Protein AF-A0A528N5D8-F1 (afdb_monomer_lite)

Radius of gyration: 20.32 Å; chains: 1; bounding box: 51×26×49 Å

Sequence (99 aa):
AWPMLTSATKGVLGYSSRDDVNNELAAAEIAKAKYAAAIQSKTVSEIAGDDALREFAVAAGSAAYKVNCVQCHASDAQGSKGFPNLNDDDWLWGGTAEQ

Structure (mmCIF, N/CA/C/O backbone):
data_AF-A0A528N5D8-F1
#
_entry.id   AF-A0A528N5D8-F1
#
loop_
_atom_site.group_PDB
_atom_site.id
_atom_site.type_symbol
_atom_site.label_atom_id
_atom_site.label_alt_id
_atom_site.label_comp_id
_atom_site.label_asym_id
_atom_site.label_entity_id
_atom_site.label_seq_id
_atom_site.pdbx_PDB_ins_code
_atom_site.Cartn_x
_atom_site.Cartn_y
_atom_site.Cartn_z
_atom_site.occupancy
_atom_site.B_iso_or_equiv
_atom_site.auth_seq_id
_atom_site.auth_comp_id
_atom_site.auth_asym_id
_atom_site.auth_atom_id
_atom_site.pdbx_PDB_model_num
ATOM 1 N N . ALA A 1 1 ? 29.750 -5.702 -12.635 1.00 74.69 1 ALA A N 1
ATOM 2 C CA . ALA A 1 1 ? 30.011 -4.268 -12.867 1.00 74.69 1 ALA A CA 1
ATOM 3 C C . ALA A 1 1 ? 31.049 -3.803 -11.854 1.00 74.69 1 ALA A C 1
ATOM 5 O O . ALA A 1 1 ? 30.889 -4.117 -10.680 1.00 74.69 1 ALA A O 1
ATOM 6 N N . TRP A 1 2 ? 32.125 -3.143 -12.281 1.00 81.31 2 TRP A N 1
ATOM 7 C CA . TRP A 1 2 ? 33.138 -2.605 -11.371 1.00 81.31 2 TRP A CA 1
ATOM 8 C C . TRP A 1 2 ? 32.705 -1.225 -10.854 1.00 81.31 2 TRP A C 1
ATOM 10 O O . TRP A 1 2 ? 32.274 -0.406 -11.671 1.00 81.31 2 TRP A O 1
ATOM 20 N N . PRO A 1 3 ? 32.770 -0.960 -9.536 1.00 83.44 3 PRO A N 1
ATOM 21 C CA . PRO A 1 3 ? 32.404 0.337 -8.971 1.00 83.44 3 PRO A CA 1
ATOM 22 C C . PRO A 1 3 ? 33.340 1.454 -9.456 1.00 83.44 3 PRO A C 1
ATOM 24 O O . PRO A 1 3 ? 34.558 1.308 -9.422 1.00 83.44 3 PRO A O 1
ATOM 27 N N . MET A 1 4 ? 32.764 2.577 -9.874 1.00 85.00 4 MET A N 1
ATOM 28 C CA . MET A 1 4 ? 33.439 3.851 -10.140 1.00 85.00 4 MET A CA 1
ATOM 29 C C . MET A 1 4 ? 32.952 4.902 -9.131 1.00 85.00 4 MET A C 1
ATOM 31 O O . MET A 1 4 ? 31.996 4.660 -8.399 1.00 85.00 4 MET A O 1
ATOM 35 N N . LEU A 1 5 ? 33.575 6.086 -9.102 1.00 88.06 5 LEU A N 1
ATOM 36 C CA . LEU A 1 5 ? 33.266 7.139 -8.117 1.00 88.06 5 LEU A CA 1
ATOM 37 C C . LEU A 1 5 ? 31.773 7.519 -8.047 1.00 88.06 5 LEU A C 1
ATOM 39 O O . LEU A 1 5 ? 31.281 7.857 -6.977 1.00 88.06 5 LEU A O 1
ATOM 43 N N . THR A 1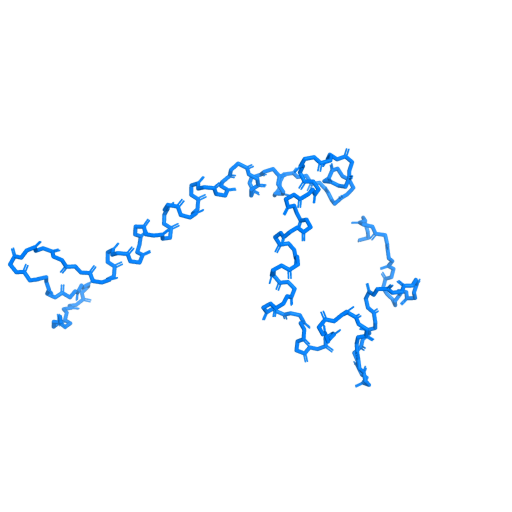 6 ? 31.052 7.455 -9.170 1.00 86.81 6 THR A N 1
ATOM 44 C CA . THR A 1 6 ? 29.630 7.847 -9.262 1.00 86.81 6 THR A CA 1
ATOM 45 C C . THR A 1 6 ? 28.741 6.820 -9.968 1.00 86.81 6 THR A C 1
ATOM 47 O O . THR A 1 6 ? 27.530 7.001 -10.051 1.00 86.81 6 THR A O 1
ATOM 50 N N . SER A 1 7 ? 29.314 5.747 -10.514 1.00 84.19 7 SER A N 1
ATOM 51 C CA . SER A 1 7 ? 28.594 4.769 -11.340 1.00 84.19 7 SER A CA 1
ATOM 52 C C . SER A 1 7 ? 29.260 3.395 -11.267 1.00 84.19 7 SER A C 1
ATOM 54 O O . SER A 1 7 ? 30.145 3.174 -10.448 1.00 84.19 7 SER A O 1
ATOM 56 N N . ALA A 1 8 ? 28.832 2.446 -12.094 1.00 84.62 8 ALA A N 1
ATOM 57 C CA . ALA A 1 8 ? 29.526 1.178 -12.267 1.00 84.62 8 ALA A CA 1
ATOM 58 C C . ALA A 1 8 ? 29.730 0.908 -13.762 1.00 84.62 8 ALA A C 1
ATOM 60 O O . ALA A 1 8 ? 28.955 1.388 -14.591 1.00 84.62 8 ALA A O 1
ATOM 61 N N . THR A 1 9 ? 30.766 0.149 -14.118 1.00 84.31 9 THR A N 1
ATOM 62 C CA . THR A 1 9 ? 31.058 -0.169 -15.525 1.00 84.31 9 THR A CA 1
ATOM 63 C C . THR A 1 9 ? 29.879 -0.895 -16.183 1.00 84.31 9 THR A C 1
ATOM 65 O O . THR A 1 9 ? 29.420 -1.916 -15.656 1.00 84.31 9 THR A O 1
ATOM 68 N N . LYS A 1 10 ? 29.446 -0.430 -17.358 1.00 82.62 10 LYS A N 1
ATOM 69 C CA . LYS A 1 10 ? 28.467 -1.127 -18.209 1.00 82.62 10 LYS A CA 1
ATOM 70 C C . LYS A 1 10 ? 29.185 -2.105 -19.149 1.00 82.62 10 LY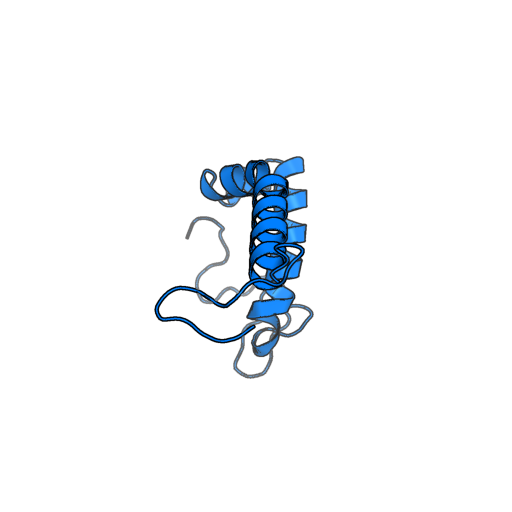S A C 1
ATOM 72 O O . LYS A 1 10 ? 30.343 -1.886 -19.499 1.00 82.62 10 LYS A O 1
ATOM 77 N N . GLY A 1 11 ? 28.522 -3.205 -19.511 1.00 79.75 11 GLY A N 1
ATOM 78 C CA . GLY A 1 11 ? 29.049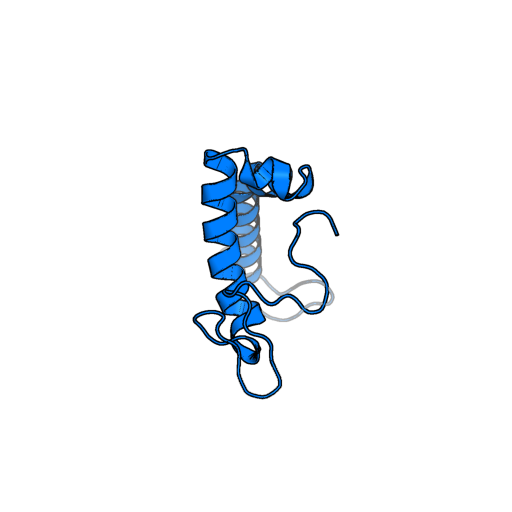 -4.158 -20.499 1.00 79.75 11 GLY A CA 1
ATOM 79 C C . GLY A 1 11 ? 28.994 -3.608 -21.931 1.00 79.75 11 GLY A C 1
ATOM 80 O O . GLY A 1 11 ? 28.451 -2.531 -22.161 1.00 79.75 11 GLY A O 1
ATOM 81 N N . VAL A 1 12 ? 29.490 -4.373 -22.910 1.00 81.94 12 VAL A N 1
ATOM 82 C CA . VAL A 1 12 ? 29.485 -3.989 -24.344 1.00 81.94 12 VAL A CA 1
ATOM 83 C C . VAL A 1 12 ? 28.069 -3.712 -24.871 1.00 81.94 12 VAL A C 1
ATOM 85 O O . VAL A 1 12 ? 27.881 -2.848 -25.718 1.00 81.94 12 VAL A O 1
ATOM 88 N N . LEU A 1 13 ? 27.063 -4.399 -24.324 1.00 84.75 13 LEU A N 1
ATOM 89 C CA . LEU A 1 13 ? 25.648 -4.212 -24.662 1.00 84.75 13 LEU A CA 1
ATOM 90 C C . LEU A 1 13 ? 24.981 -3.040 -23.914 1.00 84.75 13 LEU A C 1
ATOM 92 O O . LEU A 1 13 ? 23.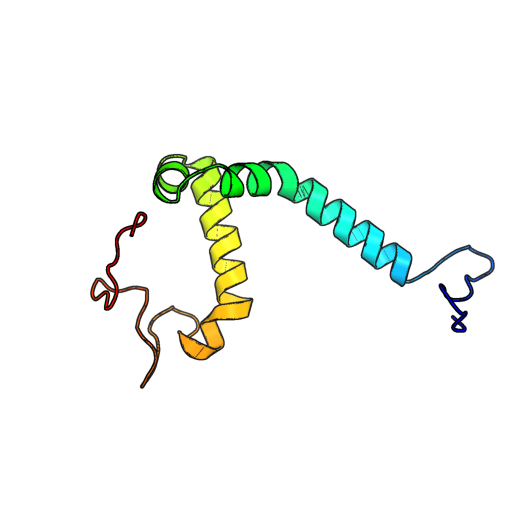779 -2.847 -24.039 1.00 84.75 13 LEU A O 1
ATOM 96 N N . GLY A 1 14 ? 25.715 -2.288 -23.085 1.00 84.31 14 GLY A N 1
ATOM 97 C CA . GLY A 1 14 ? 25.176 -1.156 -22.318 1.00 84.31 14 GLY A CA 1
ATOM 98 C C . GLY A 1 14 ? 24.259 -1.528 -21.144 1.00 84.31 14 GLY A C 1
ATOM 99 O O . GLY A 1 14 ? 23.787 -0.637 -20.444 1.00 84.31 14 GLY A O 1
ATOM 100 N N . TYR A 1 15 ? 24.036 -2.819 -20.893 1.00 85.62 15 TYR A N 1
ATOM 101 C CA . TYR A 1 15 ? 23.180 -3.320 -19.816 1.00 85.62 15 TYR A CA 1
ATOM 102 C C . TYR A 1 15 ? 23.692 -2.966 -18.407 1.00 85.62 15 TYR A C 1
ATOM 104 O O . TYR A 1 15 ? 24.897 -3.031 -18.128 1.00 85.62 15 TYR A O 1
ATOM 112 N N . SER A 1 16 ? 22.750 -2.664 -17.507 1.00 87.75 16 SER A N 1
ATOM 113 C CA . SER A 1 16 ? 22.960 -2.434 -16.076 1.00 87.75 16 SER A CA 1
ATOM 114 C C . SER A 1 16 ? 21.707 -2.850 -15.302 1.00 87.75 16 SER A C 1
ATOM 116 O O . SER A 1 16 ? 20.655 -2.248 -15.486 1.00 87.75 16 SER A O 1
ATOM 118 N N . SER A 1 17 ? 21.829 -3.782 -14.352 1.00 87.19 17 SER A N 1
ATOM 119 C CA . SER A 1 17 ? 20.701 -4.190 -13.492 1.00 87.19 17 SER A CA 1
ATOM 120 C C . SER A 1 17 ? 20.116 -3.042 -12.661 1.00 87.19 17 SER A C 1
ATOM 122 O O . SER A 1 17 ? 18.969 -3.096 -12.235 1.00 87.19 17 SER A O 1
ATOM 124 N N . ARG A 1 18 ? 20.894 -1.979 -12.420 1.00 87.69 18 ARG A N 1
ATOM 125 C CA . ARG A 1 18 ? 20.401 -0.773 -11.738 1.00 87.69 18 ARG A CA 1
ATOM 126 C C . ARG A 1 18 ? 19.514 0.065 -12.657 1.00 87.69 18 ARG A C 1
ATOM 128 O O . ARG A 1 18 ? 18.589 0.700 -12.167 1.00 87.69 18 ARG A O 1
ATOM 135 N N . ASP A 1 19 ? 19.797 0.062 -13.959 1.00 89.12 19 ASP A N 1
ATOM 136 C CA . ASP A 1 19 ? 18.963 0.762 -14.936 1.00 89.12 19 ASP A CA 1
ATOM 137 C C . ASP A 1 19 ? 17.626 0.026 -15.097 1.00 89.12 19 ASP A C 1
ATOM 139 O O . ASP A 1 19 ? 16.594 0.685 -15.162 1.00 89.12 19 ASP A O 1
ATOM 143 N N . ASP A 1 20 ? 17.620 -1.312 -15.050 1.00 91.75 20 ASP A N 1
ATOM 144 C CA . ASP A 1 20 ? 16.377 -2.098 -15.067 1.00 91.75 20 ASP A CA 1
ATOM 145 C C . ASP A 1 20 ? 15.481 -1.764 -13.875 1.00 91.75 20 ASP A C 1
ATOM 147 O O . ASP A 1 20 ? 14.322 -1.413 -14.067 1.00 91.75 20 ASP A O 1
ATOM 151 N N . VAL A 1 21 ? 16.032 -1.769 -12.653 1.00 94.81 21 VAL A N 1
ATOM 152 C CA . VAL A 1 21 ? 15.281 -1.378 -11.447 1.00 94.81 21 VAL A CA 1
ATOM 153 C C . VAL A 1 21 ? 14.729 0.042 -11.581 1.00 94.81 21 VAL A C 1
ATOM 155 O O . VAL A 1 21 ? 13.568 0.281 -11.261 1.00 94.81 21 VAL A O 1
ATOM 158 N N . ASN A 1 22 ? 15.525 0.992 -12.079 1.00 94.12 22 ASN A N 1
ATOM 159 C CA . ASN A 1 22 ? 15.055 2.363 -12.287 1.00 94.12 22 ASN A CA 1
ATOM 160 C C . ASN A 1 22 ? 13.898 2.427 -13.295 1.00 94.12 22 ASN A C 1
ATOM 162 O O . ASN A 1 22 ? 12.930 3.151 -13.066 1.00 94.12 22 ASN A O 1
ATOM 166 N N . ASN A 1 23 ? 13.979 1.666 -14.388 1.00 95.75 23 ASN A N 1
ATOM 167 C CA . ASN A 1 23 ? 12.936 1.611 -15.409 1.00 95.75 23 ASN A CA 1
ATOM 168 C C . ASN A 1 23 ? 11.655 0.952 -14.879 1.00 95.75 23 ASN A C 1
ATOM 170 O O . ASN A 1 23 ? 10.563 1.468 -15.112 1.00 95.75 23 ASN A O 1
ATOM 174 N N . GLU A 1 24 ? 11.778 -0.151 -14.137 1.00 97.50 24 GLU A N 1
ATOM 175 C CA . GLU A 1 24 ? 10.648 -0.844 -13.511 1.00 97.50 24 GLU A CA 1
ATOM 176 C C . GLU A 1 24 ? 9.954 0.037 -12.470 1.00 97.50 24 GLU A C 1
ATOM 178 O O . GLU A 1 24 ? 8.728 0.156 -12.479 1.00 97.50 24 GLU A O 1
ATOM 183 N N . LEU A 1 25 ? 10.726 0.717 -11.616 1.00 97.56 25 LEU A N 1
ATOM 184 C CA . LEU A 1 25 ? 10.185 1.666 -10.645 1.00 97.56 25 LEU A CA 1
ATOM 185 C C . LEU A 1 25 ? 9.485 2.835 -11.345 1.00 97.56 25 LEU A C 1
ATOM 187 O O . LEU A 1 25 ? 8.359 3.163 -10.983 1.00 97.56 25 LEU A O 1
ATOM 191 N N . ALA A 1 26 ? 10.093 3.428 -12.376 1.00 97.81 26 ALA A N 1
ATOM 192 C CA . ALA A 1 26 ? 9.472 4.515 -13.131 1.00 97.81 26 ALA A CA 1
ATOM 193 C C . ALA A 1 26 ? 8.152 4.078 -13.788 1.00 97.81 26 ALA A C 1
ATOM 195 O O . ALA A 1 26 ? 7.155 4.798 -13.709 1.00 97.81 26 ALA A O 1
ATOM 196 N N . ALA A 1 27 ? 8.114 2.885 -14.386 1.00 97.81 27 ALA A N 1
ATOM 197 C C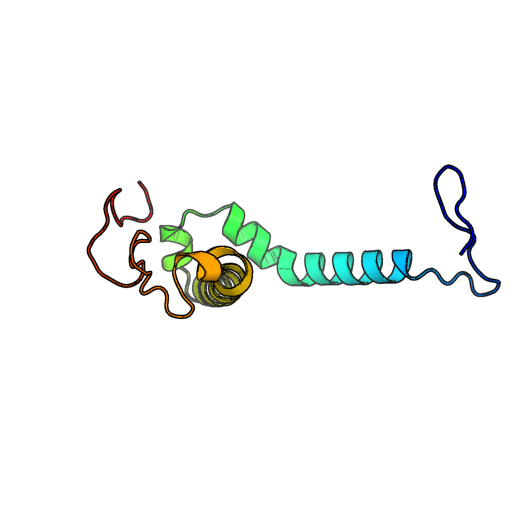A . ALA A 1 27 ? 6.898 2.325 -14.966 1.00 97.81 27 ALA A CA 1
ATOM 198 C C . ALA A 1 27 ? 5.813 2.079 -13.903 1.00 97.81 27 ALA A C 1
ATOM 200 O O . ALA A 1 27 ? 4.648 2.415 -14.124 1.00 97.81 27 ALA A O 1
ATOM 201 N N . ALA A 1 28 ? 6.189 1.548 -12.736 1.00 95.94 28 ALA A N 1
ATOM 202 C CA . ALA A 1 28 ? 5.269 1.328 -11.625 1.00 95.94 28 ALA A CA 1
ATOM 203 C C . ALA A 1 28 ? 4.704 2.646 -11.072 1.00 95.94 28 ALA A C 1
ATOM 205 O O . ALA A 1 28 ? 3.505 2.735 -10.802 1.00 95.94 28 ALA A O 1
ATOM 206 N N . GLU A 1 29 ? 5.535 3.680 -10.927 1.00 95.56 29 GLU A N 1
ATOM 207 C CA . GLU A 1 29 ? 5.085 5.008 -10.503 1.00 95.56 29 GLU A CA 1
ATOM 208 C C . GLU A 1 29 ? 4.113 5.619 -11.516 1.00 95.56 29 GLU A C 1
ATOM 210 O O . GLU A 1 29 ? 3.039 6.068 -11.122 1.00 95.56 29 GLU A O 1
ATOM 215 N N . ILE A 1 30 ? 4.406 5.542 -12.819 1.00 97.31 30 ILE A N 1
ATOM 216 C CA . ILE A 1 30 ? 3.493 6.009 -13.876 1.00 97.31 30 ILE A CA 1
ATOM 217 C C . ILE A 1 30 ? 2.149 5.271 -13.814 1.00 97.31 30 ILE A C 1
ATOM 219 O O . ILE A 1 30 ? 1.096 5.907 -13.884 1.00 97.31 30 ILE A O 1
ATOM 223 N N . ALA A 1 31 ? 2.165 3.947 -13.634 1.00 94.75 31 ALA A N 1
ATOM 224 C CA . ALA A 1 31 ? 0.948 3.137 -13.565 1.00 94.75 31 ALA A CA 1
ATOM 225 C C . ALA A 1 31 ? 0.046 3.513 -12.373 1.00 94.75 31 ALA A C 1
ATOM 227 O O . ALA A 1 31 ? -1.179 3.457 -12.480 1.00 94.75 31 ALA A O 1
ATOM 228 N N . LYS A 1 32 ? 0.639 3.926 -11.244 1.00 92.88 32 LYS A N 1
ATOM 229 C CA . LYS A 1 32 ? -0.090 4.315 -10.024 1.00 92.88 32 LYS A CA 1
ATOM 230 C C . LYS A 1 32 ? -0.385 5.816 -9.937 1.00 92.88 32 LYS A C 1
ATOM 232 O O . LYS A 1 32 ? -1.238 6.205 -9.140 1.00 92.88 32 LYS A O 1
ATOM 237 N N . ALA A 1 33 ? 0.284 6.653 -10.734 1.00 94.94 33 ALA A N 1
ATOM 238 C CA . ALA A 1 33 ? 0.343 8.107 -10.555 1.00 94.94 33 ALA A CA 1
ATOM 239 C C . ALA A 1 33 ? -1.031 8.772 -10.410 1.00 94.94 33 ALA A C 1
ATOM 241 O O . ALA A 1 33 ? -1.225 9.592 -9.515 1.00 94.94 33 ALA A O 1
ATOM 242 N N . LYS A 1 34 ? -2.006 8.387 -11.246 1.00 94.06 34 LYS A N 1
ATOM 243 C CA . LYS A 1 34 ? -3.370 8.940 -11.198 1.00 94.06 34 LYS A CA 1
ATOM 244 C C . LYS A 1 34 ? -4.026 8.731 -9.830 1.00 94.06 34 LYS A C 1
ATOM 246 O O . LYS A 1 34 ? -4.559 9.675 -9.254 1.00 94.06 34 LYS A O 1
ATOM 251 N N . TYR A 1 35 ? -4.005 7.499 -9.328 1.00 93.88 35 TYR A N 1
ATOM 252 C CA . TYR A 1 35 ? -4.639 7.160 -8.056 1.00 93.88 35 TYR A CA 1
ATOM 253 C C . TYR A 1 35 ? -3.838 7.690 -6.868 1.00 93.88 35 TYR A C 1
ATOM 255 O O . TYR A 1 35 ? -4.426 8.202 -5.921 1.00 93.88 35 TYR A O 1
ATOM 263 N N . ALA A 1 36 ? -2.505 7.634 -6.939 1.00 93.81 36 ALA A N 1
ATOM 264 C CA . ALA A 1 36 ? -1.630 8.183 -5.909 1.00 93.81 36 ALA A CA 1
ATOM 265 C C . ALA A 1 36 ? -1.839 9.697 -5.729 1.00 93.81 36 ALA A C 1
ATOM 267 O O . ALA A 1 36 ? -1.978 10.163 -4.601 1.00 93.81 36 ALA A O 1
ATOM 268 N N . ALA A 1 37 ? -1.936 10.451 -6.829 1.00 96.31 37 ALA A N 1
ATOM 269 C CA . ALA A 1 37 ? -2.232 11.880 -6.787 1.00 96.31 37 ALA A CA 1
ATOM 270 C C . ALA A 1 37 ? -3.625 12.159 -6.199 1.00 96.31 37 ALA A C 1
ATOM 272 O O . ALA A 1 37 ? -3.771 13.041 -5.357 1.00 96.31 37 ALA A O 1
ATOM 273 N N . ALA A 1 38 ? -4.638 11.378 -6.594 1.00 96.06 38 ALA A N 1
ATOM 274 C CA . ALA A 1 38 ? -5.990 11.521 -6.061 1.00 96.06 38 ALA A CA 1
ATOM 275 C C . ALA A 1 38 ? -6.045 11.264 -4.544 1.00 96.06 38 ALA A C 1
ATOM 277 O O . ALA A 1 38 ? -6.632 12.071 -3.825 1.00 96.06 38 ALA A O 1
ATOM 278 N N . ILE A 1 39 ? -5.386 10.203 -4.058 1.00 95.94 39 ILE A N 1
ATOM 279 C CA . ILE A 1 39 ? -5.279 9.890 -2.623 1.00 95.94 39 ILE A CA 1
ATOM 280 C C . ILE A 1 39 ? -4.571 11.016 -1.863 1.00 95.94 39 ILE A C 1
ATOM 282 O O . ILE A 1 39 ? -5.035 11.406 -0.802 1.00 95.94 39 ILE A O 1
ATOM 286 N N . GLN A 1 40 ? -3.476 11.567 -2.396 1.00 95.88 40 GLN A N 1
ATOM 287 C CA . GLN A 1 40 ? -2.746 12.657 -1.729 1.00 95.88 40 GLN A CA 1
ATOM 288 C C . GLN A 1 40 ? -3.560 13.951 -1.607 1.00 95.88 40 GLN A C 1
ATOM 290 O O . GLN A 1 40 ? -3.311 14.746 -0.706 1.00 95.88 40 GLN A O 1
ATOM 295 N N . SER A 1 41 ? -4.495 14.187 -2.528 1.00 96.31 41 SER A N 1
ATOM 296 C CA . SER A 1 41 ? -5.261 15.437 -2.597 1.00 96.31 41 SER A CA 1
ATOM 297 C C . SER A 1 41 ? -6.585 15.433 -1.829 1.00 96.31 41 SER A C 1
ATOM 299 O O . SER A 1 41 ? -7.192 16.492 -1.693 1.00 96.31 41 SER A O 1
ATOM 301 N N . LYS A 1 42 ? -7.055 14.266 -1.377 1.00 96.12 42 LYS A N 1
ATOM 302 C CA . LYS A 1 42 ? -8.382 14.081 -0.779 1.00 96.12 42 LYS A CA 1
ATOM 303 C C . LYS A 1 42 ? -8.271 13.640 0.677 1.00 96.12 42 LYS A C 1
ATOM 305 O O . LYS A 1 42 ? -7.364 12.900 1.048 1.00 96.12 42 LYS A O 1
ATOM 310 N N . THR A 1 43 ? -9.230 14.058 1.489 1.00 96.00 43 THR A N 1
ATOM 311 C CA . THR A 1 43 ? -9.434 13.531 2.842 1.00 96.00 43 THR A CA 1
ATOM 312 C C . THR A 1 43 ? -9.875 12.067 2.807 1.00 96.00 43 THR A C 1
ATOM 314 O O . THR A 1 43 ? -10.361 11.563 1.789 1.00 96.00 43 THR A O 1
ATOM 317 N N . VAL A 1 44 ? -9.742 11.369 3.937 1.00 94.75 44 VAL A N 1
ATOM 318 C CA . VAL A 1 44 ? -10.168 9.968 4.059 1.00 94.75 44 VAL A CA 1
ATOM 319 C C . VAL A 1 44 ? -11.675 9.826 3.800 1.00 94.75 44 VAL A C 1
ATOM 321 O O . VAL A 1 44 ? -12.064 8.925 3.057 1.00 94.75 44 VAL A O 1
ATOM 324 N N . SER A 1 45 ? -12.514 10.746 4.295 1.00 95.31 45 SER A N 1
ATOM 325 C CA . SER A 1 45 ? -13.948 10.769 3.959 1.00 95.31 45 SER A CA 1
ATOM 326 C C . SER A 1 45 ? -14.230 10.977 2.468 1.00 95.31 45 SER A C 1
ATOM 328 O O . SER A 1 45 ? -15.084 10.294 1.904 1.00 95.31 45 SER A O 1
ATOM 330 N N . GLU A 1 46 ? -13.510 11.874 1.787 1.00 96.00 46 GLU A N 1
ATOM 331 C CA . GLU A 1 46 ? -13.681 12.083 0.339 1.00 96.00 46 GLU A CA 1
ATOM 332 C C . GLU A 1 46 ? -13.241 10.868 -0.486 1.00 96.00 46 GLU A C 1
ATOM 334 O O . GLU A 1 46 ? -13.836 10.580 -1.526 1.00 96.00 46 GLU A O 1
ATOM 339 N N . ILE A 1 47 ? -12.210 10.147 -0.035 1.00 96.62 47 ILE A N 1
ATOM 340 C CA . ILE A 1 47 ? -11.797 8.872 -0.634 1.00 96.62 47 ILE A CA 1
ATOM 341 C C . ILE A 1 47 ? -12.880 7.818 -0.402 1.00 96.62 47 ILE A C 1
ATOM 343 O O . ILE A 1 47 ? 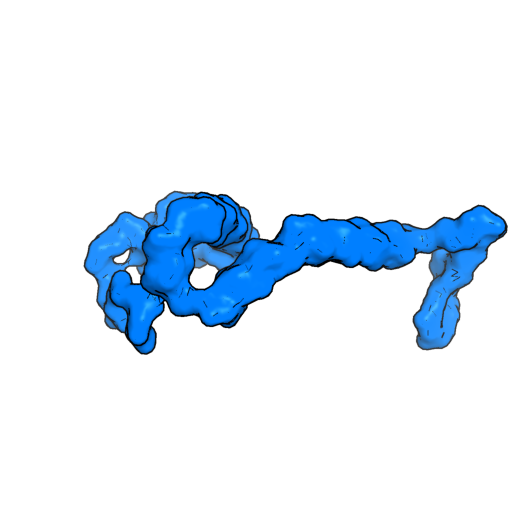-13.255 7.120 -1.339 1.00 96.62 47 ILE A O 1
ATOM 347 N N . ALA A 1 48 ? -13.414 7.719 0.818 1.00 95.19 48 ALA A N 1
ATOM 348 C CA . ALA A 1 48 ? -14.457 6.759 1.165 1.00 95.19 48 ALA A CA 1
ATOM 349 C C . ALA A 1 48 ? -15.772 6.993 0.397 1.00 95.19 48 ALA A C 1
ATOM 351 O O . ALA A 1 48 ? -16.489 6.030 0.119 1.00 95.19 48 ALA A O 1
ATOM 352 N N . GLY A 1 49 ? -16.077 8.241 0.031 1.00 96.25 49 GLY A N 1
ATOM 353 C CA . GLY A 1 49 ? -17.250 8.609 -0.769 1.00 96.25 49 GLY A CA 1
ATOM 354 C C . GLY A 1 49 ? -17.113 8.402 -2.285 1.00 96.25 49 GLY A C 1
ATOM 355 O O . GLY A 1 49 ? -18.105 8.520 -2.998 1.00 96.25 49 GLY A O 1
ATOM 356 N N . ASP A 1 50 ? -15.917 8.100 -2.794 1.00 96.62 50 ASP A N 1
ATOM 357 C CA . ASP A 1 50 ? -15.637 7.869 -4.218 1.00 96.62 50 ASP A CA 1
ATOM 358 C C . ASP A 1 50 ? -15.383 6.374 -4.443 1.00 96.62 50 ASP A C 1
ATOM 360 O O . ASP A 1 50 ? -14.298 5.882 -4.152 1.00 96.62 50 ASP A O 1
ATOM 364 N N . ASP A 1 51 ? -16.377 5.635 -4.943 1.00 96.38 51 ASP A N 1
ATOM 365 C CA . ASP A 1 51 ? -16.318 4.167 -5.024 1.00 96.38 51 ASP A CA 1
ATOM 366 C C . ASP A 1 51 ? -15.080 3.646 -5.772 1.00 96.38 51 ASP A C 1
ATOM 368 O O . ASP A 1 51 ? -14.424 2.711 -5.308 1.00 96.38 51 ASP A O 1
ATOM 372 N N . ALA A 1 52 ? -14.728 4.273 -6.898 1.00 93.31 52 ALA A N 1
ATOM 373 C CA . ALA A 1 52 ? -13.592 3.855 -7.715 1.00 93.31 52 ALA A CA 1
ATOM 374 C C . ALA A 1 52 ? -12.253 4.151 -7.025 1.00 93.31 52 ALA A C 1
ATOM 376 O O . ALA A 1 52 ? -11.304 3.368 -7.121 1.00 93.31 52 ALA A O 1
ATOM 377 N N . LEU A 1 53 ? -12.156 5.285 -6.326 1.00 95.94 53 LEU A N 1
ATOM 378 C CA . LEU A 1 53 ? -10.958 5.621 -5.564 1.00 95.94 53 LEU A CA 1
ATOM 379 C C . LEU A 1 53 ? -10.846 4.789 -4.283 1.00 95.94 53 LEU A C 1
ATOM 381 O O . LEU A 1 53 ? -9.745 4.355 -3.944 1.00 95.94 53 LEU A O 1
ATOM 385 N N . ARG A 1 54 ? -11.969 4.525 -3.606 1.00 96.56 54 ARG A N 1
ATOM 386 C CA . ARG A 1 54 ? -12.058 3.671 -2.418 1.00 96.56 54 ARG A CA 1
ATOM 387 C C . ARG A 1 54 ? -11.611 2.254 -2.731 1.00 96.56 54 ARG A C 1
ATOM 389 O O . ARG A 1 54 ? -10.828 1.702 -1.968 1.00 96.56 54 ARG A O 1
ATOM 396 N N . GLU A 1 55 ? -12.061 1.673 -3.842 1.00 96.12 55 GLU A N 1
ATOM 397 C CA . GLU A 1 55 ? -11.645 0.330 -4.260 1.00 96.12 55 GLU A CA 1
ATOM 398 C C . GLU A 1 55 ? -10.119 0.238 -4.388 1.00 96.12 55 GLU A C 1
ATOM 400 O O . GLU A 1 55 ? -9.484 -0.632 -3.784 1.00 96.12 55 GLU A O 1
ATOM 405 N N . PHE A 1 56 ? -9.513 1.193 -5.098 1.00 95.25 56 PHE A N 1
ATOM 406 C CA . PHE A 1 56 ? -8.061 1.262 -5.217 1.00 95.25 56 PHE A CA 1
ATOM 407 C C . PHE A 1 56 ? -7.382 1.478 -3.855 1.00 95.25 56 PHE A C 1
ATOM 409 O O . PHE A 1 56 ? -6.416 0.785 -3.533 1.00 95.25 56 PHE A O 1
ATOM 416 N N . ALA A 1 57 ? -7.878 2.417 -3.043 1.00 96.94 57 ALA A N 1
ATOM 417 C CA . ALA A 1 57 ? -7.301 2.753 -1.745 1.00 96.94 57 ALA A CA 1
ATOM 418 C C . ALA A 1 57 ? -7.350 1.571 -0.766 1.00 96.94 57 ALA A C 1
ATOM 420 O O . ALA A 1 57 ? -6.368 1.319 -0.074 1.00 96.94 57 ALA A O 1
ATOM 421 N N . VAL A 1 58 ? -8.441 0.800 -0.746 1.00 96.62 58 VAL A N 1
ATOM 422 C CA . VAL A 1 58 ? -8.571 -0.411 0.078 1.00 96.62 58 VAL A CA 1
ATOM 423 C C . VAL A 1 58 ? -7.618 -1.503 -0.404 1.00 96.62 58 VAL A C 1
ATOM 425 O O . VAL A 1 58 ? -6.941 -2.122 0.416 1.00 96.62 58 VAL A O 1
ATOM 428 N N . ALA A 1 59 ? -7.502 -1.727 -1.716 1.00 96.31 59 ALA A N 1
ATOM 429 C CA . ALA A 1 59 ? -6.576 -2.722 -2.257 1.00 96.31 59 ALA A CA 1
ATOM 430 C C . ALA A 1 59 ? -5.108 -2.366 -1.952 1.00 96.31 59 ALA A C 1
ATOM 432 O O . ALA A 1 59 ? -4.352 -3.197 -1.437 1.00 96.31 59 ALA A O 1
ATOM 433 N N . ALA A 1 60 ? -4.715 -1.116 -2.210 1.00 96.00 60 ALA A N 1
ATOM 434 C CA . ALA A 1 60 ? -3.378 -0.609 -1.913 1.00 96.00 60 ALA A CA 1
ATOM 435 C C . ALA A 1 60 ? -3.101 -0.586 -0.400 1.00 96.00 60 ALA A C 1
ATOM 437 O O . ALA A 1 60 ? -2.031 -1.011 0.038 1.00 96.00 60 ALA A O 1
ATOM 438 N N . GLY A 1 61 ? -4.078 -0.158 0.400 1.00 96.44 61 GLY A N 1
ATOM 439 C CA . GLY A 1 61 ? -4.022 -0.148 1.859 1.00 96.44 61 GLY A CA 1
ATOM 440 C C . GLY A 1 61 ? -3.873 -1.550 2.442 1.00 96.44 61 GLY A C 1
ATOM 441 O O . GLY A 1 61 ? -3.036 -1.753 3.312 1.00 96.44 61 GLY A O 1
ATOM 442 N N . SER A 1 62 ? -4.583 -2.551 1.911 1.00 96.94 62 SER A N 1
ATOM 443 C CA . SER A 1 62 ? -4.434 -3.954 2.322 1.00 96.94 62 SER A CA 1
ATOM 444 C C . SER A 1 62 ? -3.029 -4.491 2.032 1.00 96.94 62 SER A C 1
ATOM 446 O O . SER A 1 62 ? -2.441 -5.183 2.867 1.00 96.94 62 SER A O 1
ATOM 448 N N . ALA A 1 63 ? -2.456 -4.154 0.872 1.00 96.75 63 ALA A N 1
ATOM 449 C CA . ALA A 1 63 ? -1.077 -4.512 0.551 1.00 96.75 63 ALA A CA 1
ATOM 450 C C . ALA A 1 63 ? -0.081 -3.819 1.498 1.00 96.75 63 ALA A C 1
ATOM 452 O O . ALA A 1 63 ? 0.789 -4.479 2.065 1.00 96.75 63 ALA A O 1
ATOM 453 N N . ALA A 1 64 ? -0.242 -2.513 1.727 1.00 97.12 64 ALA A N 1
ATOM 454 C CA . ALA A 1 64 ? 0.602 -1.747 2.641 1.00 97.12 64 ALA A CA 1
ATOM 455 C C . ALA A 1 64 ? 0.505 -2.260 4.086 1.00 97.12 64 ALA A C 1
ATOM 457 O O . ALA A 1 64 ? 1.529 -2.403 4.754 1.00 97.12 64 ALA A O 1
ATOM 458 N N . TYR A 1 65 ? -0.697 -2.604 4.544 1.00 98.31 65 TYR A N 1
ATOM 459 C CA . TYR A 1 65 ? -0.955 -3.180 5.859 1.00 98.31 65 TYR A CA 1
ATOM 460 C C . TYR A 1 65 ? -0.172 -4.483 6.058 1.00 98.31 65 TYR A C 1
ATOM 462 O O . TYR A 1 65 ? 0.534 -4.645 7.053 1.00 98.31 65 TYR A O 1
ATOM 470 N N . LYS A 1 66 ? -0.207 -5.380 5.063 1.00 97.69 66 LYS A N 1
ATOM 471 C CA . LYS A 1 66 ? 0.527 -6.658 5.077 1.00 97.69 66 LYS A CA 1
ATOM 472 C C . LYS A 1 66 ? 2.042 -6.506 5.111 1.00 97.69 66 LYS A C 1
ATOM 474 O O . LYS A 1 66 ? 2.721 -7.378 5.639 1.00 97.69 66 LYS A O 1
ATOM 479 N N . VAL A 1 67 ? 2.578 -5.428 4.548 1.00 98.12 67 VAL A N 1
ATOM 480 C CA . VAL A 1 67 ? 4.023 -5.176 4.565 1.00 98.12 67 VAL A CA 1
ATOM 481 C C . VAL A 1 67 ? 4.453 -4.539 5.886 1.00 98.12 67 VAL A C 1
ATOM 483 O O . VAL A 1 67 ? 5.493 -4.920 6.420 1.00 98.12 67 VAL A O 1
ATOM 486 N N . ASN A 1 68 ? 3.656 -3.609 6.422 1.00 98.31 68 ASN A N 1
ATOM 487 C CA . ASN A 1 68 ? 4.127 -2.666 7.441 1.00 98.31 68 ASN A CA 1
ATOM 488 C C . ASN A 1 68 ? 3.445 -2.777 8.814 1.00 98.31 68 ASN A C 1
ATOM 490 O O . ASN A 1 68 ? 3.988 -2.269 9.792 1.00 98.31 68 ASN A O 1
ATOM 494 N N . CYS A 1 69 ? 2.248 -3.359 8.899 1.00 98.06 69 CYS A N 1
ATOM 495 C CA . CYS A 1 69 ? 1.404 -3.276 10.097 1.00 98.06 69 CYS A CA 1
ATOM 496 C C . CYS A 1 69 ? 1.165 -4.636 10.762 1.00 98.06 69 CYS A C 1
ATOM 498 O O . CYS A 1 69 ? 1.020 -4.707 11.985 1.00 98.06 69 CYS A O 1
ATOM 500 N N . VAL A 1 70 ? 1.150 -5.721 9.981 1.00 98.06 70 VAL A N 1
ATOM 501 C CA . VAL A 1 70 ? 0.826 -7.077 10.469 1.00 98.06 70 VAL A CA 1
ATOM 502 C C . VAL A 1 70 ? 1.780 -7.596 11.537 1.00 98.06 70 VAL A C 1
ATOM 504 O O . VAL A 1 70 ? 1.406 -8.465 12.318 1.00 98.06 70 VAL A O 1
ATOM 507 N N . GLN A 1 71 ? 3.004 -7.072 11.595 1.00 97.31 71 GLN A N 1
ATOM 508 C CA . GLN A 1 71 ? 4.000 -7.471 12.588 1.00 97.31 71 GLN A CA 1
ATOM 509 C C . GLN A 1 71 ? 3.552 -7.127 14.016 1.00 97.31 71 GLN A C 1
ATOM 511 O O . GLN A 1 71 ? 3.957 -7.803 14.957 1.00 97.31 71 GLN A O 1
ATOM 516 N N . CYS A 1 72 ? 2.701 -6.109 14.161 1.00 98.06 72 CYS A N 1
ATOM 517 C CA . CYS A 1 72 ? 2.150 -5.657 15.436 1.00 98.06 72 CYS A CA 1
ATOM 518 C C . CYS A 1 72 ? 0.658 -5.990 15.551 1.00 98.06 72 CYS A C 1
ATOM 520 O O . CYS A 1 72 ? 0.205 -6.508 16.570 1.00 98.06 72 CYS A O 1
ATOM 522 N N . HIS A 1 73 ? -0.102 -5.723 14.487 1.00 98.12 73 HIS A N 1
ATOM 523 C CA . HIS A 1 73 ? -1.563 -5.793 14.499 1.00 98.12 73 HIS A CA 1
ATOM 524 C C . HIS A 1 73 ? -2.140 -7.106 13.949 1.00 98.12 73 HIS A C 1
ATOM 526 O O . HIS A 1 73 ? -3.353 -7.223 13.823 1.00 98.12 73 HIS A O 1
ATOM 532 N N . ALA A 1 74 ? -1.289 -8.105 13.685 1.00 97.44 74 ALA A N 1
ATOM 533 C CA . ALA A 1 74 ? -1.644 -9.399 13.098 1.00 97.44 74 ALA A CA 1
ATOM 534 C C . ALA A 1 74 ? -2.187 -9.313 11.657 1.00 97.44 74 ALA A C 1
ATOM 536 O O . ALA A 1 74 ? -2.451 -8.244 11.116 1.00 97.44 74 ALA A O 1
ATOM 537 N N . SER A 1 75 ? -2.296 -10.458 10.977 1.00 96.31 75 SER A N 1
ATOM 538 C CA . SER A 1 75 ? -2.674 -10.526 9.554 1.00 96.31 75 SER A CA 1
ATOM 539 C C . SER A 1 75 ? -4.117 -10.113 9.260 1.00 96.31 75 SER A C 1
ATOM 541 O O . SER A 1 75 ? -4.435 -9.754 8.129 1.00 96.31 75 SER A O 1
ATOM 543 N N . ASP A 1 76 ? -4.979 -10.218 10.262 1.00 94.69 76 ASP A N 1
ATOM 544 C CA . ASP A 1 76 ? -6.416 -9.954 10.217 1.00 94.69 76 ASP A CA 1
ATOM 545 C C . ASP A 1 76 ? -6.804 -8.659 10.937 1.00 94.69 76 ASP A C 1
ATOM 547 O O . ASP A 1 76 ? -7.989 -8.356 11.032 1.00 94.69 76 ASP A O 1
ATOM 551 N N . ALA A 1 77 ? -5.820 -7.894 11.412 1.00 97.50 77 ALA A N 1
ATOM 552 C CA . ALA A 1 77 ? -6.011 -6.686 12.197 1.00 97.50 77 ALA A CA 1
ATOM 553 C C . ALA A 1 77 ? -6.559 -6.862 13.615 1.00 97.50 77 ALA A C 1
ATOM 555 O O . ALA A 1 77 ? -6.824 -5.853 14.258 1.00 97.50 77 ALA A O 1
ATOM 556 N N . GLN A 1 78 ? -6.620 -8.090 14.145 1.00 97.44 78 GLN A N 1
ATOM 557 C CA . GLN A 1 78 ? -7.112 -8.351 15.505 1.00 97.44 78 GLN A CA 1
ATOM 558 C C . GLN A 1 78 ? -6.130 -7.973 16.625 1.00 97.44 78 GLN A C 1
ATOM 560 O O . GLN A 1 78 ? -6.486 -7.993 17.803 1.00 97.44 78 GLN A O 1
ATOM 565 N N . GLY A 1 79 ? -4.888 -7.624 16.290 1.00 96.75 79 GLY A N 1
ATOM 566 C CA . GLY A 1 79 ? -3.884 -7.286 17.289 1.00 96.75 79 GLY A CA 1
ATOM 567 C C . GLY A 1 79 ? -3.363 -8.493 18.068 1.00 96.75 79 GLY A C 1
ATOM 568 O O . GLY A 1 79 ? -3.470 -9.652 17.667 1.00 96.75 79 GLY A O 1
ATOM 569 N N . SER A 1 80 ? -2.708 -8.203 19.187 1.00 96.56 80 SER A N 1
ATOM 570 C CA . SER A 1 80 ? -2.188 -9.204 20.120 1.00 96.56 80 SER A CA 1
ATOM 571 C C . SER A 1 80 ? -1.982 -8.564 21.494 1.00 96.56 80 SER A C 1
ATOM 573 O O . SER A 1 80 ? -2.259 -7.383 21.693 1.00 96.56 80 SER A O 1
ATOM 575 N N . LYS A 1 81 ? -1.499 -9.311 22.492 1.00 96.94 81 LYS A N 1
ATOM 576 C CA . LYS A 1 81 ? -1.240 -8.724 23.813 1.00 96.94 81 LYS A CA 1
ATOM 577 C C . LYS A 1 81 ? -0.258 -7.545 23.693 1.00 96.94 81 LYS A C 1
ATOM 579 O O . LYS A 1 81 ? 0.915 -7.751 23.401 1.00 96.94 81 LYS A O 1
ATOM 584 N N . GLY A 1 82 ? -0.737 -6.335 23.990 1.00 96.12 82 GLY A N 1
ATOM 585 C CA . GLY A 1 82 ? 0.035 -5.089 23.890 1.00 96.12 82 GLY A CA 1
ATOM 586 C C . GLY A 1 82 ? -0.143 -4.319 22.575 1.00 96.12 82 GLY A C 1
ATOM 587 O O . GLY A 1 82 ? 0.381 -3.215 22.470 1.00 96.12 82 GLY A O 1
ATOM 588 N N . PHE A 1 83 ? -0.905 -4.850 21.614 1.00 97.50 83 PHE A N 1
ATOM 589 C CA . PHE A 1 83 ? -1.191 -4.217 20.327 1.00 97.50 83 PHE A CA 1
ATOM 590 C C . PHE A 1 83 ? -2.704 -4.193 20.056 1.00 97.50 83 PHE A C 1
ATOM 592 O O . PHE A 1 83 ? -3.324 -5.256 20.090 1.00 97.50 83 PHE A O 1
ATOM 599 N N . PRO A 1 84 ? -3.301 -3.018 19.786 1.00 97.19 84 PRO A N 1
ATOM 600 C CA . PRO A 1 84 ? -4.741 -2.888 19.571 1.00 97.19 84 PRO A CA 1
ATOM 601 C C . PRO A 1 84 ? -5.285 -3.743 18.427 1.00 97.19 84 PRO A C 1
ATOM 603 O O . PRO A 1 84 ? -4.602 -3.951 17.417 1.00 97.19 84 PRO A O 1
ATOM 606 N N . ASN A 1 85 ? -6.542 -4.148 18.576 1.00 96.94 85 ASN A N 1
ATOM 607 C CA . ASN A 1 85 ? -7.380 -4.556 17.462 1.00 96.94 85 ASN A CA 1
ATOM 608 C C . ASN A 1 85 ? -7.762 -3.302 16.652 1.00 96.94 85 ASN A C 1
ATOM 610 O O . ASN A 1 85 ? -8.094 -2.276 17.234 1.00 96.94 85 ASN A O 1
ATOM 614 N N . LEU A 1 86 ? -7.633 -3.355 15.327 1.00 96.44 86 LEU A N 1
ATOM 615 C CA . LEU A 1 86 ? -7.970 -2.254 14.415 1.00 96.44 86 LEU A CA 1
ATOM 616 C C . LEU A 1 86 ? -9.228 -2.541 13.582 1.00 96.44 86 LEU A C 1
ATOM 618 O O . LEU A 1 86 ? -9.555 -1.757 12.693 1.00 96.44 86 LEU A O 1
ATOM 622 N N . ASN A 1 87 ? -9.885 -3.684 13.800 1.00 94.50 87 ASN A N 1
ATOM 623 C CA . ASN A 1 87 ? -11.092 -4.092 13.079 1.00 94.50 87 ASN A CA 1
ATOM 624 C C . ASN A 1 87 ? -12.351 -4.163 13.959 1.00 94.50 87 ASN A C 1
ATOM 626 O O . ASN A 1 87 ? -13.375 -4.663 13.491 1.00 94.50 87 ASN A O 1
ATOM 630 N N . ASP A 1 88 ? -12.277 -3.674 15.198 1.00 94.62 88 ASP A N 1
ATOM 631 C CA . ASP A 1 88 ? -13.428 -3.494 16.081 1.00 94.62 88 ASP A CA 1
ATOM 632 C C . ASP A 1 88 ? -13.811 -2.011 16.236 1.00 94.62 88 ASP A C 1
ATOM 634 O O . ASP A 1 88 ? -13.310 -1.127 15.532 1.00 94.62 88 ASP A O 1
ATOM 638 N N . ASP A 1 89 ? -14.755 -1.755 17.140 1.00 94.06 89 ASP A N 1
ATOM 639 C CA . ASP A 1 89 ? -15.322 -0.431 17.385 1.00 94.06 89 ASP A CA 1
ATOM 640 C C . ASP A 1 89 ? -14.658 0.303 18.576 1.00 94.06 89 ASP A C 1
ATOM 642 O O . ASP A 1 89 ? -15.061 1.422 18.905 1.00 94.06 89 ASP A O 1
ATOM 646 N N . ASP A 1 90 ? -13.628 -0.275 19.214 1.00 93.94 90 ASP A N 1
ATOM 647 C CA . ASP A 1 90 ? -13.014 0.252 20.443 1.00 93.94 90 ASP A CA 1
ATOM 648 C C . ASP A 1 90 ? -11.713 1.031 20.161 1.00 93.94 90 ASP A C 1
ATOM 650 O O . ASP A 1 90 ? -10.591 0.523 20.222 1.00 93.94 90 ASP A O 1
ATOM 654 N N . TRP A 1 91 ? -11.850 2.337 19.917 1.00 94.44 91 TRP A N 1
ATOM 655 C CA . TRP A 1 91 ? -10.733 3.202 19.520 1.00 94.44 91 TRP A CA 1
ATOM 656 C C . TRP A 1 91 ? -10.165 4.042 20.672 1.00 94.44 91 TRP A C 1
ATOM 658 O O . TRP A 1 91 ? -10.799 4.984 21.147 1.00 94.44 91 TRP A O 1
ATOM 668 N N . LEU A 1 92 ? -8.909 3.784 21.057 1.00 92.94 92 LEU A N 1
ATOM 669 C CA . LEU A 1 92 ? -8.215 4.512 22.138 1.00 92.94 92 LEU A CA 1
ATOM 670 C C . LEU A 1 92 ? -7.992 6.005 21.849 1.00 92.94 92 LEU A C 1
ATOM 672 O O . LEU A 1 92 ? -7.983 6.819 22.770 1.00 92.94 92 LEU A O 1
ATOM 676 N N . TRP A 1 93 ? -7.792 6.356 20.578 1.00 92.56 93 TRP A N 1
ATOM 677 C CA . TRP A 1 93 ? -7.481 7.720 20.130 1.00 92.56 93 TRP A CA 1
ATOM 678 C C . TRP A 1 93 ? -8.612 8.340 19.305 1.00 92.56 93 TRP A C 1
ATOM 680 O O . TRP A 1 93 ? -8.443 9.417 18.741 1.00 92.56 93 TRP A O 1
ATOM 690 N N . GLY A 1 94 ? -9.766 7.667 19.270 1.00 91.62 94 GLY A N 1
ATOM 691 C CA . GLY A 1 94 ? -10.865 7.986 18.374 1.00 91.62 94 GLY A CA 1
ATOM 692 C C . GLY A 1 94 ? -10.788 7.255 17.029 1.00 91.62 94 GLY A C 1
ATOM 693 O O . GLY A 1 94 ? -9.704 6.960 16.534 1.00 91.62 94 GLY A O 1
ATOM 694 N N . GLY A 1 95 ? -11.961 6.902 16.493 1.00 89.75 95 GLY A N 1
ATOM 695 C CA . GLY A 1 95 ? -12.129 6.088 15.280 1.00 89.75 95 GLY A CA 1
ATOM 696 C C . GLY A 1 95 ? -12.776 6.832 14.110 1.00 89.75 95 GLY A C 1
ATOM 697 O O . GLY A 1 95 ? -13.333 6.205 13.214 1.00 89.75 95 GLY A O 1
ATOM 698 N N . THR A 1 96 ? -12.774 8.166 14.134 1.00 90.81 96 THR A N 1
ATOM 699 C CA . THR A 1 96 ? -13.261 8.977 13.010 1.00 90.81 96 THR A CA 1
ATOM 700 C C . THR A 1 96 ? -12.127 9.257 12.032 1.00 90.81 96 THR A C 1
ATOM 702 O O . THR A 1 96 ? -10.964 9.323 12.420 1.00 90.81 96 THR A O 1
ATOM 705 N N . ALA A 1 97 ? -12.467 9.443 10.761 1.00 85.88 97 ALA A N 1
ATOM 706 C CA . ALA A 1 97 ? -11.493 9.655 9.697 1.00 85.88 97 ALA A CA 1
ATOM 707 C C . ALA A 1 97 ? -10.799 11.036 9.751 1.00 85.88 97 ALA A C 1
ATOM 709 O O . ALA A 1 97 ? -9.762 11.222 9.118 1.00 85.88 97 ALA A O 1
ATOM 710 N N . GLU A 1 98 ? -11.360 11.986 10.507 1.00 75.69 98 GLU A N 1
ATOM 711 C CA . GLU A 1 98 ? -10.972 13.405 10.533 1.00 75.69 98 GLU A CA 1
ATOM 712 C C . GLU A 1 98 ? -10.398 13.881 11.879 1.00 75.69 98 GLU A C 1
ATOM 714 O O . GLU A 1 98 ? -10.224 15.087 12.071 1.00 75.69 98 GLU A O 1
ATOM 719 N N . GLN A 1 99 ? -10.135 12.967 12.816 1.00 57.66 99 GLN A N 1
ATOM 720 C CA . GLN A 1 99 ? -9.358 13.272 14.027 1.00 57.66 99 GLN A CA 1
ATOM 721 C C . GLN A 1 99 ? -7.906 13.615 13.691 1.00 57.66 99 GLN A C 1
ATOM 723 O O . GLN A 1 99 ? -7.380 14.543 14.347 1.00 57.66 99 GLN A O 1
#

pLDDT: mean 92.95, std 6.43, range [57.66, 98.31]

Foldseek 3Di:
DPDDPVDHDADPVRDDPVVVVVVVVVVVCVVCVVLVVVVVVDAPVVCVVDVVSVVVCVVVVLVVCVVPPCVAQNNQQPGDVVGHRPPDDDDPVDDDRPD

Secondary structure (DSSP, 8-state):
--B-SSSB---TT---HHHHHHHHHHHHHHHHHHHHHHHHHS-HHHHHT-HHHHHHHHHHHHHHHHHHTHHHH-TTS--BTTB--SSSS--TT---TT-